Protein AF-A0A450XZC3-F1 (afdb_monomer)

Organism: NCBI:txid2138164

Sequence (70 aa):
MITDTEIRTKGFQVLARHLGNIEAERFVALIQREPFDYTKWRQDMDDDLSVEEISRRAMAERRKNTEQGA

Mean predicted aligned error: 9.3 Å

Structure (mmCIF, N/CA/C/O backbone):
data_AF-A0A450XZC3-F1
#
_entry.id   AF-A0A450XZC3-F1
#
loop_
_atom_site.group_PDB
_atom_site.id
_atom_site.type_symbol
_atom_site.label_atom_id
_atom_site.label_alt_id
_atom_site.label_comp_id
_atom_site.label_asym_id
_atom_site.label_entity_id
_atom_site.label_seq_id
_atom_site.pdbx_PDB_ins_code
_atom_site.Cartn_x
_atom_site.Cartn_y
_atom_site.Cartn_z
_atom_site.occupancy
_atom_site.B_iso_or_equiv
_atom_site.auth_seq_id
_atom_site.auth_comp_id
_atom_site.auth_asym_id
_atom_site.auth_atom_id
_atom_site.pdbx_PDB_model_num
ATOM 1 N N . MET A 1 1 ? -7.666 10.913 13.236 1.00 83.25 1 MET A N 1
ATOM 2 C CA . MET A 1 1 ? -6.665 10.114 12.497 1.00 83.25 1 MET A CA 1
ATOM 3 C C . MET A 1 1 ? -7.172 8.684 12.477 1.00 83.25 1 MET A C 1
ATOM 5 O O . MET A 1 1 ? -7.663 8.243 13.507 1.00 83.25 1 MET A O 1
ATOM 9 N N . ILE A 1 2 ? -7.160 8.017 11.324 1.00 93.81 2 ILE A N 1
ATOM 10 C CA . ILE A 1 2 ? -7.571 6.606 11.232 1.00 93.81 2 ILE A CA 1
ATOM 11 C C . ILE A 1 2 ? -6.543 5.756 11.992 1.00 93.81 2 ILE A C 1
ATOM 13 O O . ILE A 1 2 ? -5.351 6.043 11.912 1.00 93.81 2 ILE A O 1
ATOM 17 N N . THR A 1 3 ? -6.996 4.745 12.732 1.00 97.81 3 THR A N 1
ATOM 18 C CA . THR A 1 3 ? -6.114 3.827 13.467 1.00 97.81 3 THR A CA 1
ATOM 19 C C . THR A 1 3 ? -5.439 2.817 12.540 1.00 97.81 3 THR A C 1
ATOM 21 O O . THR A 1 3 ? -5.958 2.477 11.473 1.00 97.81 3 THR A O 1
ATOM 24 N N . ASP A 1 4 ? -4.318 2.249 12.979 1.00 97.12 4 ASP A N 1
ATOM 25 C CA . ASP A 1 4 ? -3.616 1.214 12.215 1.00 97.12 4 ASP A CA 1
ATOM 26 C C . ASP A 1 4 ? -4.495 -0.020 11.925 1.00 97.12 4 ASP A C 1
ATOM 28 O O . ASP A 1 4 ? -4.335 -0.703 10.912 1.00 97.12 4 ASP A O 1
ATOM 32 N N . THR A 1 5 ? -5.440 -0.333 12.810 1.00 96.56 5 THR A N 1
ATOM 33 C CA . THR A 1 5 ? -6.390 -1.435 12.609 1.00 96.56 5 THR A CA 1
ATOM 34 C C . THR A 1 5 ? -7.406 -1.096 11.525 1.00 96.56 5 THR A C 1
ATOM 36 O O . THR A 1 5 ? -7.692 -1.922 10.655 1.00 96.56 5 THR A O 1
ATOM 39 N N . GLU A 1 6 ? -7.929 0.127 11.532 1.00 97.56 6 GLU A N 1
ATOM 40 C CA . GLU A 1 6 ? -8.893 0.576 10.531 1.00 97.56 6 GLU A CA 1
ATOM 41 C C . GLU A 1 6 ? -8.260 0.687 9.141 1.00 97.56 6 GLU A C 1
ATOM 43 O O . GLU A 1 6 ? -8.880 0.268 8.163 1.00 97.56 6 GLU A O 1
ATOM 48 N N . ILE A 1 7 ? -7.028 1.201 9.031 1.00 97.38 7 ILE A N 1
ATOM 49 C CA . ILE A 1 7 ? -6.337 1.286 7.736 1.00 97.38 7 ILE A CA 1
ATOM 50 C C . ILE A 1 7 ? -6.029 -0.110 7.181 1.00 97.38 7 ILE A C 1
ATOM 52 O O . ILE A 1 7 ? -6.265 -0.352 5.998 1.00 97.38 7 ILE A O 1
ATOM 56 N N . ARG A 1 8 ? -5.609 -1.060 8.032 1.00 94.62 8 ARG A N 1
ATOM 57 C CA . ARG A 1 8 ? -5.388 -2.457 7.624 1.00 94.62 8 ARG A CA 1
ATOM 58 C C . ARG A 1 8 ? -6.680 -3.115 7.158 1.00 94.62 8 ARG A C 1
ATOM 60 O O . ARG A 1 8 ? -6.711 -3.676 6.068 1.00 94.62 8 ARG A O 1
ATOM 67 N N . THR A 1 9 ? -7.757 -2.988 7.932 1.00 96.44 9 THR A N 1
ATOM 68 C CA . THR A 1 9 ? -9.071 -3.554 7.580 1.00 96.44 9 THR A CA 1
ATOM 69 C C . THR A 1 9 ? -9.554 -3.034 6.228 1.00 96.44 9 THR A C 1
ATOM 71 O O . THR A 1 9 ? -9.936 -3.819 5.360 1.00 96.44 9 THR A O 1
ATOM 74 N N . LYS A 1 10 ? -9.483 -1.715 6.012 1.00 97.31 10 LYS A N 1
ATOM 75 C CA . LYS A 1 10 ? -9.856 -1.098 4.731 1.00 97.31 10 LYS A CA 1
ATOM 76 C C . LYS A 1 10 ? -8.961 -1.578 3.587 1.00 97.31 10 LYS A C 1
ATOM 78 O O . LYS A 1 10 ? -9.475 -1.897 2.519 1.00 97.31 10 LYS A O 1
ATOM 83 N N . GLY A 1 11 ? -7.651 -1.678 3.813 1.00 96.44 11 GLY A N 1
ATOM 84 C CA . GLY A 1 11 ? -6.699 -2.188 2.825 1.00 96.44 11 GLY A CA 1
ATOM 85 C C . GLY A 1 11 ? -7.025 -3.614 2.381 1.00 96.44 11 GLY A C 1
ATOM 86 O O . GLY A 1 11 ? -7.143 -3.871 1.185 1.00 96.44 11 GLY A O 1
ATOM 87 N N . PHE A 1 12 ? -7.273 -4.522 3.328 1.00 96.00 12 PHE A N 1
ATOM 88 C CA . PHE A 1 12 ? -7.673 -5.897 3.020 1.00 96.00 12 PHE A CA 1
ATOM 89 C C . PHE A 1 12 ? -8.981 -5.971 2.229 1.00 96.00 12 PHE A C 1
ATOM 91 O O . PHE A 1 12 ? -9.071 -6.738 1.274 1.00 96.00 12 PHE A O 1
ATOM 98 N N . GLN A 1 13 ? -9.980 -5.152 2.573 1.00 96.81 13 GLN A N 1
ATOM 99 C CA . GLN A 1 13 ? -11.243 -5.104 1.830 1.00 96.81 13 GLN A CA 1
ATOM 100 C C . GLN A 1 13 ? -11.051 -4.657 0.377 1.00 96.81 13 GLN A C 1
ATOM 102 O O . GLN A 1 13 ? -11.685 -5.206 -0.524 1.00 96.81 13 GLN A O 1
ATOM 107 N N . VAL A 1 14 ? -10.181 -3.672 0.138 1.00 97.88 14 VAL A N 1
ATOM 108 C CA . VAL A 1 14 ? -9.842 -3.210 -1.215 1.00 97.88 14 VAL A CA 1
ATOM 109 C C . VAL A 1 14 ? -9.129 -4.317 -1.990 1.00 97.88 14 VAL A C 1
ATOM 111 O O . VAL A 1 14 ? -9.536 -4.631 -3.106 1.00 97.88 14 VAL A O 1
ATOM 114 N N . LEU A 1 15 ? -8.124 -4.956 -1.387 1.00 97.31 15 LEU A N 1
ATOM 115 C CA . LEU A 1 15 ? -7.388 -6.050 -2.021 1.00 97.31 15 LEU A CA 1
ATOM 116 C C . LEU A 1 15 ? -8.315 -7.215 -2.383 1.00 97.31 15 LEU A C 1
ATOM 118 O O . LEU A 1 15 ? -8.340 -7.629 -3.537 1.00 97.31 15 LEU A O 1
ATOM 122 N N . ALA A 1 16 ? -9.135 -7.690 -1.443 1.00 96.56 16 ALA A N 1
ATOM 123 C CA . ALA A 1 16 ? -10.061 -8.797 -1.682 1.00 96.56 16 ALA A CA 1
ATOM 124 C C . ALA A 1 16 ? -11.090 -8.473 -2.777 1.00 96.56 16 ALA A C 1
ATOM 126 O O . ALA A 1 16 ? -11.403 -9.329 -3.601 1.00 96.56 16 ALA A O 1
ATOM 127 N N . ARG A 1 17 ? -11.585 -7.227 -2.833 1.00 98.12 17 ARG A N 1
ATOM 128 C CA . ARG A 1 17 ? -12.538 -6.786 -3.864 1.00 98.12 17 ARG A CA 1
ATOM 129 C C . ARG A 1 17 ? -11.939 -6.804 -5.271 1.00 98.12 17 ARG A C 1
ATOM 131 O O . ARG A 1 17 ? -12.654 -7.129 -6.212 1.00 98.12 17 ARG A O 1
ATOM 138 N N . HIS A 1 18 ? -10.679 -6.400 -5.419 1.00 98.06 18 HIS A N 1
ATOM 139 C CA . HIS A 1 18 ? -10.063 -6.208 -6.736 1.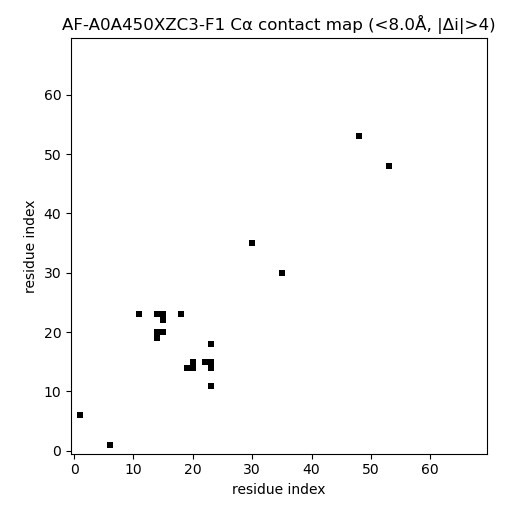00 98.06 18 HIS A CA 1
ATOM 140 C C . HIS A 1 18 ? -9.233 -7.399 -7.213 1.00 98.06 18 HIS A C 1
ATOM 142 O O . HIS A 1 18 ? -9.114 -7.600 -8.417 1.00 98.06 18 HIS A O 1
ATOM 148 N N . LEU A 1 19 ? -8.665 -8.174 -6.291 1.00 97.56 19 LEU A N 1
ATOM 149 C CA . LEU A 1 19 ? -7.792 -9.305 -6.603 1.00 97.56 19 LEU A CA 1
ATOM 150 C C . LEU A 1 19 ? -8.474 -10.657 -6.357 1.00 97.56 19 LEU A C 1
ATOM 152 O O . LEU A 1 19 ? -8.098 -11.639 -6.980 1.00 97.56 19 LEU A O 1
ATOM 156 N N . GLY A 1 20 ? -9.483 -10.711 -5.482 1.00 97.50 20 GLY A N 1
ATOM 157 C CA . GLY A 1 20 ? -9.993 -11.963 -4.923 1.00 97.50 20 GLY A CA 1
ATOM 158 C C . GLY A 1 20 ? -9.206 -12.400 -3.683 1.00 97.50 20 GLY A C 1
ATOM 159 O O . GLY A 1 20 ? -8.153 -11.850 -3.361 1.00 97.50 20 GLY A O 1
ATOM 160 N N . ASN A 1 21 ? -9.740 -13.375 -2.944 1.00 95.31 21 ASN A N 1
ATOM 161 C CA . ASN A 1 21 ? -9.192 -13.756 -1.636 1.00 95.31 21 ASN A CA 1
ATOM 162 C C . ASN A 1 21 ? -7.793 -14.388 -1.739 1.00 95.31 21 ASN A C 1
ATOM 164 O O . ASN A 1 21 ? -6.906 -14.028 -0.970 1.00 95.31 21 ASN A O 1
ATOM 168 N N . ILE A 1 22 ? -7.581 -15.291 -2.702 1.00 97.25 22 ILE A N 1
ATOM 169 C CA . ILE A 1 22 ? -6.318 -16.034 -2.850 1.00 97.25 22 ILE A CA 1
ATOM 170 C C . ILE A 1 22 ? -5.178 -15.075 -3.232 1.00 97.25 22 ILE A C 1
ATOM 172 O O . ILE A 1 22 ? -4.102 -15.076 -2.633 1.00 97.25 22 ILE A O 1
ATOM 176 N N . GLU A 1 23 ? -5.421 -14.205 -4.204 1.00 98.00 23 GLU A N 1
ATOM 177 C CA . GLU A 1 23 ? -4.451 -13.248 -4.722 1.00 98.00 23 GLU A CA 1
ATOM 178 C C . GLU A 1 23 ? -4.172 -12.130 -3.714 1.00 98.00 23 GLU A C 1
ATOM 180 O O . GLU A 1 23 ? -3.028 -11.683 -3.611 1.00 98.00 23 GLU A O 1
ATOM 185 N N . ALA A 1 24 ? -5.172 -11.712 -2.931 1.00 97.25 24 ALA A N 1
ATOM 186 C CA . ALA A 1 24 ? -4.980 -10.767 -1.835 1.00 97.25 24 ALA A CA 1
ATOM 187 C C . ALA A 1 24 ? -4.054 -11.335 -0.746 1.00 97.25 24 ALA A C 1
ATOM 189 O O . ALA A 1 24 ? -3.143 -10.639 -0.292 1.00 97.25 24 ALA A O 1
ATOM 190 N N . GLU A 1 25 ? -4.228 -12.600 -0.355 1.00 95.56 25 GLU A N 1
ATOM 191 C CA . GLU A 1 25 ? -3.327 -13.264 0.595 1.00 95.56 25 GLU A CA 1
ATOM 192 C C . GLU A 1 25 ? -1.905 -13.385 0.035 1.00 95.56 25 GLU A C 1
ATOM 194 O O . GLU A 1 25 ? -0.930 -13.043 0.713 1.00 95.56 25 GLU A O 1
ATOM 199 N N . ARG A 1 26 ? -1.774 -13.789 -1.235 1.00 95.88 26 ARG A N 1
ATOM 200 C CA . ARG A 1 26 ? -0.475 -13.858 -1.915 1.00 95.88 26 ARG A CA 1
ATOM 201 C C . ARG A 1 26 ? 0.206 -12.490 -1.991 1.00 95.88 26 ARG A C 1
ATOM 203 O O . ARG A 1 26 ? 1.413 -12.416 -1.776 1.00 95.88 26 ARG A O 1
ATOM 210 N N . PHE A 1 27 ? -0.538 -11.418 -2.266 1.00 94.44 27 PHE A N 1
ATOM 211 C CA . PHE A 1 27 ? -0.013 -10.051 -2.278 1.00 94.44 27 PHE A CA 1
ATOM 212 C C . PHE A 1 27 ? 0.595 -9.674 -0.923 1.00 94.44 27 PHE A C 1
ATOM 214 O O . PHE A 1 27 ? 1.734 -9.212 -0.866 1.00 94.44 27 PHE A O 1
ATOM 221 N N . VAL A 1 28 ? -0.120 -9.931 0.176 1.00 93.00 28 VAL A N 1
ATOM 222 C CA . VAL A 1 28 ? 0.386 -9.636 1.525 1.00 93.00 28 VAL A CA 1
ATOM 223 C C . VAL A 1 28 ? 1.632 -10.457 1.843 1.00 93.00 28 VAL A C 1
ATOM 225 O O . VAL A 1 28 ? 2.596 -9.912 2.379 1.00 93.00 28 VAL A O 1
ATOM 228 N N . ALA A 1 29 ? 1.659 -11.734 1.456 1.00 93.94 29 ALA A N 1
ATOM 229 C CA . ALA A 1 29 ? 2.841 -12.573 1.621 1.00 93.94 29 ALA A CA 1
ATOM 230 C C . ALA A 1 29 ? 4.056 -12.047 0.830 1.00 93.94 29 ALA A C 1
ATOM 232 O O . ALA A 1 29 ? 5.174 -12.090 1.338 1.00 93.94 29 ALA A O 1
ATOM 233 N N . LEU A 1 30 ? 3.858 -11.530 -0.388 1.00 93.25 30 LEU A N 1
ATOM 234 C CA . LEU A 1 30 ? 4.935 -10.950 -1.200 1.00 93.25 30 LEU A CA 1
ATOM 235 C C . LEU A 1 30 ? 5.492 -9.667 -0.574 1.00 93.25 30 LEU A C 1
ATOM 237 O O . LEU A 1 30 ? 6.703 -9.553 -0.409 1.00 93.25 30 LEU A O 1
ATOM 241 N N . ILE A 1 31 ? 4.615 -8.755 -0.144 1.00 89.25 31 ILE A N 1
ATOM 242 C CA . ILE A 1 31 ? 5.008 -7.498 0.516 1.00 89.25 31 ILE A CA 1
ATOM 243 C C . ILE A 1 31 ? 5.741 -7.745 1.845 1.00 89.25 31 ILE A C 1
ATOM 245 O O . ILE A 1 31 ? 6.582 -6.944 2.240 1.00 89.25 31 ILE A O 1
ATOM 249 N N . GLN A 1 32 ? 5.439 -8.841 2.549 1.00 87.38 32 GLN A N 1
ATOM 250 C CA . GLN A 1 32 ? 6.147 -9.211 3.780 1.00 87.38 32 GLN A CA 1
ATOM 251 C C . GLN A 1 32 ? 7.491 -9.909 3.530 1.00 87.38 32 GLN A C 1
ATOM 253 O O . GLN A 1 32 ? 8.380 -9.820 4.375 1.00 87.38 32 GLN A O 1
ATOM 258 N N . ARG A 1 33 ? 7.642 -10.635 2.413 1.00 90.69 33 ARG A N 1
ATOM 259 C CA . ARG A 1 33 ? 8.869 -11.387 2.092 1.00 90.69 33 ARG A CA 1
ATOM 260 C C . ARG A 1 33 ? 9.965 -10.510 1.509 1.00 90.69 33 ARG A C 1
ATOM 262 O O . ARG A 1 33 ? 11.135 -10.763 1.783 1.00 90.69 33 ARG A O 1
ATOM 269 N N . GLU A 1 34 ? 9.597 -9.529 0.696 1.00 81.88 34 GLU A N 1
ATOM 270 C CA . GLU A 1 34 ? 10.545 -8.682 -0.022 1.00 81.88 34 GLU A CA 1
ATOM 271 C C . GLU A 1 34 ? 10.340 -7.217 0.378 1.00 81.88 34 GLU A C 1
ATOM 273 O O . GLU A 1 34 ? 9.200 -6.746 0.391 1.00 81.88 34 GLU A O 1
ATOM 278 N N . PRO A 1 35 ? 11.411 -6.468 0.707 1.00 80.62 35 PRO A N 1
ATOM 279 C CA . PRO A 1 35 ? 11.289 -5.040 0.951 1.00 80.62 35 PRO A CA 1
ATOM 280 C C . PRO A 1 35 ? 10.798 -4.356 -0.327 1.00 80.62 35 PRO A C 1
ATOM 282 O O . PRO A 1 35 ? 11.492 -4.319 -1.342 1.00 80.62 35 PRO A O 1
ATOM 285 N N . PHE A 1 36 ? 9.579 -3.826 -0.273 1.00 83.44 36 PHE A N 1
ATOM 286 C CA . PHE A 1 36 ? 9.002 -3.076 -1.377 1.00 83.44 36 PHE A CA 1
ATOM 287 C C . PHE A 1 36 ? 9.681 -1.707 -1.489 1.00 83.44 36 PHE A C 1
ATOM 289 O O . PHE A 1 36 ? 9.618 -0.895 -0.562 1.00 83.44 36 PHE A O 1
ATOM 296 N N . ASP A 1 37 ? 10.319 -1.440 -2.627 1.00 88.19 37 ASP A N 1
ATOM 297 C CA . ASP A 1 37 ? 10.945 -0.146 -2.889 1.00 88.19 37 ASP A CA 1
ATOM 298 C C . ASP A 1 37 ? 9.883 0.892 -3.275 1.00 88.19 37 ASP A C 1
ATOM 300 O O . ASP A 1 37 ? 9.504 1.047 -4.440 1.00 88.19 37 ASP A O 1
ATOM 304 N N . TYR A 1 38 ? 9.406 1.617 -2.262 1.00 82.56 38 TYR A N 1
ATOM 305 C CA . TYR A 1 38 ? 8.460 2.715 -2.436 1.00 82.56 38 TYR A CA 1
ATOM 306 C C . TYR A 1 38 ? 8.996 3.812 -3.368 1.00 82.56 38 TYR A C 1
ATOM 308 O O . TYR A 1 38 ? 8.217 4.408 -4.109 1.00 82.56 38 TYR A O 1
ATOM 316 N N . THR A 1 39 ? 10.306 4.079 -3.353 1.00 85.81 39 THR A N 1
ATOM 317 C CA . THR A 1 39 ? 10.908 5.138 -4.176 1.00 85.81 39 THR A CA 1
ATOM 318 C C . THR A 1 39 ? 10.812 4.768 -5.645 1.00 85.81 39 THR A C 1
ATOM 320 O O . THR A 1 39 ? 10.358 5.576 -6.452 1.00 85.81 39 THR A O 1
ATOM 323 N N . LYS A 1 40 ? 11.170 3.525 -5.975 1.00 86.12 40 LYS A N 1
ATOM 324 C CA . LYS A 1 40 ? 11.076 3.012 -7.340 1.00 86.12 40 LYS A CA 1
ATOM 325 C C . LYS A 1 40 ? 9.630 2.977 -7.835 1.00 86.12 40 LYS A C 1
ATOM 327 O O . LYS A 1 40 ? 9.337 3.505 -8.900 1.00 86.12 40 LYS A O 1
ATOM 332 N N . TRP A 1 41 ? 8.710 2.437 -7.035 1.00 85.69 41 TRP A N 1
ATOM 333 C CA . TRP A 1 41 ? 7.288 2.414 -7.395 1.00 85.69 41 TRP A CA 1
ATOM 334 C C . TRP A 1 41 ? 6.711 3.817 -7.625 1.00 85.69 41 TRP A C 1
ATOM 336 O O . TRP A 1 41 ? 5.897 4.014 -8.524 1.00 85.69 41 TRP A O 1
ATOM 346 N N . ARG A 1 42 ? 7.136 4.805 -6.827 1.00 82.00 42 ARG A N 1
ATOM 347 C CA . ARG A 1 42 ? 6.681 6.192 -6.966 1.00 82.00 42 ARG A CA 1
ATOM 348 C C . ARG A 1 42 ? 7.215 6.853 -8.234 1.00 82.00 42 ARG A C 1
ATOM 350 O O . ARG A 1 42 ? 6.460 7.584 -8.862 1.00 82.00 42 ARG A O 1
ATOM 357 N N . GLN A 1 43 ? 8.463 6.575 -8.610 1.00 81.88 43 GLN A N 1
ATOM 358 C CA . GLN A 1 43 ? 9.050 7.051 -9.867 1.00 81.88 43 GLN A CA 1
ATOM 359 C C . GLN A 1 43 ? 8.281 6.521 -11.079 1.00 81.88 43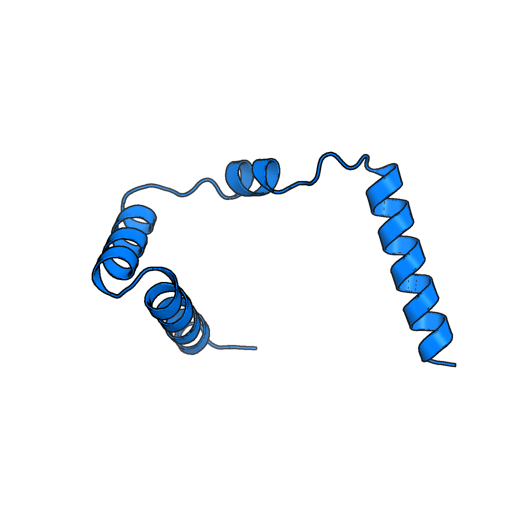 GLN A C 1
ATOM 361 O O . GLN A 1 43 ? 7.975 7.289 -11.982 1.00 81.88 43 GLN A O 1
ATOM 366 N N . ASP A 1 44 ? 7.891 5.244 -11.057 1.00 78.06 44 ASP A N 1
ATOM 367 C CA . ASP A 1 44 ? 7.101 4.628 -12.133 1.00 78.06 44 ASP A CA 1
ATOM 368 C C . ASP A 1 44 ? 5.666 5.200 -12.232 1.00 78.06 44 ASP A C 1
ATOM 370 O O . ASP A 1 44 ? 4.982 5.008 -13.236 1.00 78.06 44 ASP A O 1
ATOM 374 N N . MET A 1 45 ? 5.190 5.882 -11.183 1.00 7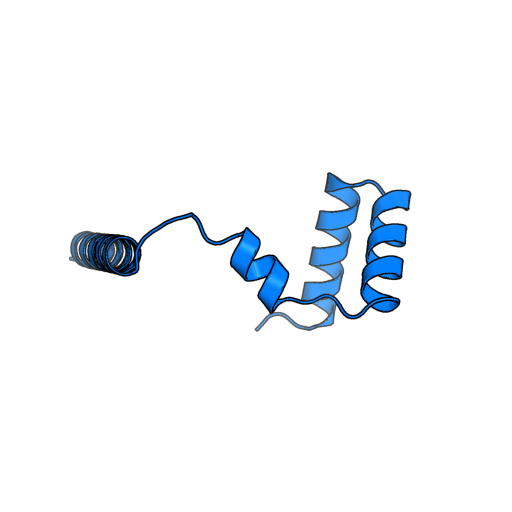2.00 45 MET A N 1
ATOM 375 C CA . MET A 1 45 ? 3.876 6.535 -11.114 1.00 72.00 45 MET A CA 1
ATOM 376 C C . MET A 1 45 ? 3.900 8.029 -11.422 1.00 72.00 45 MET A C 1
ATOM 378 O O . MET A 1 45 ? 2.830 8.648 -11.465 1.00 72.00 45 MET A O 1
ATOM 382 N N . ASP A 1 46 ? 5.077 8.637 -11.532 1.00 68.44 46 ASP A N 1
ATOM 383 C CA . ASP A 1 46 ? 5.142 10.029 -11.929 1.00 68.44 46 ASP A CA 1
ATOM 384 C C . ASP A 1 46 ? 4.829 10.086 -13.422 1.00 68.44 46 ASP A C 1
ATOM 386 O O . ASP A 1 46 ? 5.556 9.564 -14.265 1.00 68.44 46 ASP A O 1
ATOM 390 N N . ASP A 1 47 ? 3.685 10.700 -13.735 1.00 63.00 47 ASP A N 1
ATOM 391 C CA . ASP A 1 47 ? 3.420 11.195 -15.077 1.00 63.00 47 ASP A CA 1
ATOM 392 C C . ASP A 1 47 ? 4.670 11.976 -15.519 1.00 63.00 47 ASP A C 1
ATOM 394 O O . ASP A 1 47 ? 5.255 12.685 -14.699 1.00 63.00 47 ASP A O 1
ATOM 398 N N . ASP A 1 48 ? 5.053 11.867 -16.791 1.00 69.19 48 ASP A N 1
ATOM 399 C CA . ASP A 1 48 ? 6.244 12.463 -17.435 1.00 69.19 48 ASP A CA 1
ATOM 400 C C . ASP A 1 48 ? 6.192 14.019 -17.485 1.00 69.19 48 ASP A C 1
ATOM 402 O O . ASP A 1 48 ? 6.504 14.684 -18.475 1.00 69.19 48 ASP A O 1
ATOM 406 N N . LEU A 1 49 ? 5.676 14.633 -16.423 1.00 74.81 49 LEU A N 1
ATOM 407 C CA . LEU A 1 49 ? 5.391 16.039 -16.250 1.00 74.81 49 LEU A CA 1
ATOM 408 C C . LEU A 1 49 ? 6.653 16.720 -15.753 1.00 74.81 49 LEU A C 1
ATOM 410 O O . LEU A 1 49 ? 7.227 16.374 -14.721 1.00 74.81 49 LEU A O 1
ATOM 414 N N . SER A 1 50 ? 7.043 17.772 -16.461 1.00 82.38 50 SER A N 1
ATOM 415 C CA . SER A 1 50 ? 8.093 18.654 -15.984 1.00 82.38 50 SER A CA 1
ATOM 416 C C . SER A 1 50 ? 7.692 19.313 -14.656 1.00 82.38 50 SER A C 1
ATOM 418 O O . SER A 1 50 ? 6.514 19.517 -14.351 1.00 82.38 50 SER A O 1
ATOM 420 N N . VAL A 1 51 ? 8.691 19.734 -13.878 1.00 80.88 51 VAL A N 1
ATOM 421 C CA . VAL A 1 51 ? 8.482 20.522 -12.649 1.00 80.88 51 VAL A CA 1
ATOM 422 C C . VAL A 1 51 ? 7.629 21.771 -12.919 1.00 80.88 51 VAL A C 1
ATOM 424 O O . VAL A 1 51 ? 6.813 22.164 -12.085 1.00 80.88 51 VAL A O 1
ATOM 427 N N . GLU A 1 52 ? 7.777 22.377 -14.099 1.00 86.62 52 GLU A N 1
ATOM 428 C CA . GLU A 1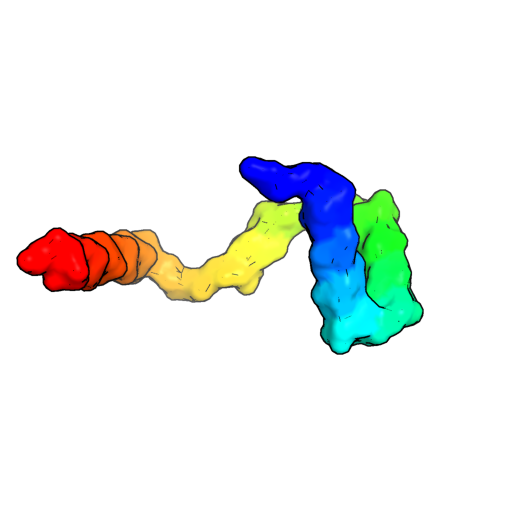 52 ? 6.969 23.517 -14.536 1.00 86.62 52 GLU A CA 1
ATOM 429 C C . GLU A 1 52 ? 5.487 23.147 -14.690 1.00 86.62 52 GLU A C 1
ATOM 431 O O . GLU A 1 52 ? 4.616 23.881 -14.223 1.00 86.62 52 GLU A O 1
ATOM 436 N N . GLU A 1 53 ? 5.190 21.988 -15.277 1.00 85.31 53 GLU A N 1
ATOM 437 C CA . GLU A 1 53 ? 3.828 21.483 -15.442 1.00 85.31 53 GLU A CA 1
ATOM 438 C C . GLU A 1 53 ? 3.170 21.182 -14.091 1.00 85.31 53 GLU A C 1
ATOM 440 O O . GLU A 1 53 ? 2.030 21.585 -13.846 1.00 85.31 53 GLU A O 1
ATOM 445 N N . ILE A 1 54 ? 3.913 20.544 -13.182 1.00 87.00 54 ILE A N 1
ATOM 446 C CA . ILE A 1 54 ? 3.469 20.281 -11.808 1.00 87.00 54 ILE A CA 1
ATOM 447 C C . ILE A 1 54 ? 3.164 21.604 -11.092 1.00 87.00 54 ILE A C 1
ATOM 449 O O . ILE A 1 54 ? 2.093 21.761 -10.500 1.00 87.00 54 ILE A O 1
ATOM 453 N N . SER A 1 55 ? 4.068 22.583 -11.195 1.00 89.88 55 SER A N 1
ATOM 454 C CA 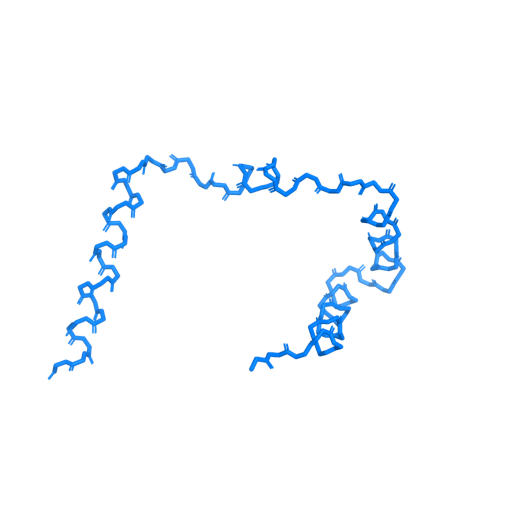. SER A 1 55 ? 3.897 23.917 -10.610 1.00 89.88 55 SER A CA 1
ATOM 455 C C . SER A 1 55 ? 2.665 24.632 -11.174 1.00 89.88 55 SER A C 1
ATOM 457 O O . SER A 1 55 ? 1.838 25.155 -10.421 1.00 89.88 55 SER A O 1
ATOM 459 N N . ARG A 1 56 ? 2.474 24.594 -12.499 1.00 91.75 56 ARG A N 1
ATOM 460 C CA . ARG A 1 56 ? 1.323 25.211 -13.166 1.00 91.75 56 ARG A CA 1
ATOM 461 C C . ARG A 1 56 ? 0.005 24.585 -12.717 1.00 91.75 56 ARG A C 1
ATOM 463 O O . ARG A 1 56 ? -0.936 25.319 -12.413 1.00 91.75 56 ARG A O 1
ATOM 470 N N . ARG A 1 57 ? -0.064 23.253 -12.628 1.00 89.31 57 ARG A N 1
ATOM 471 C CA . ARG A 1 57 ? -1.248 22.528 -12.134 1.00 89.31 57 ARG A CA 1
ATOM 472 C C . ARG A 1 57 ? -1.550 22.877 -10.678 1.00 89.31 57 ARG A C 1
ATOM 474 O O . ARG A 1 57 ? -2.688 23.215 -10.363 1.00 89.31 57 ARG A O 1
ATOM 481 N N . ALA A 1 58 ? -0.536 22.896 -9.814 1.00 89.81 58 ALA A N 1
ATOM 482 C CA . ALA A 1 58 ? -0.700 23.281 -8.413 1.00 89.81 58 ALA A CA 1
ATOM 483 C C . ALA A 1 58 ? -1.227 24.723 -8.260 1.00 89.81 58 ALA A C 1
ATOM 485 O O . ALA A 1 58 ? -2.106 24.989 -7.437 1.00 89.81 58 ALA A O 1
ATOM 486 N N . MET A 1 59 ? -0.732 25.655 -9.081 1.00 93.31 59 MET A N 1
ATOM 487 C CA . MET A 1 59 ? -1.205 27.044 -9.100 1.00 93.31 59 MET A CA 1
ATOM 488 C C . MET A 1 59 ? -2.642 27.171 -9.617 1.00 93.31 59 MET A C 1
ATOM 490 O O . MET A 1 59 ? -3.411 27.964 -9.073 1.00 93.31 59 MET A O 1
ATOM 494 N N . ALA A 1 60 ? -3.021 26.392 -10.633 1.00 91.56 60 ALA A N 1
ATOM 495 C CA . ALA A 1 60 ? -4.389 26.362 -11.144 1.00 91.56 6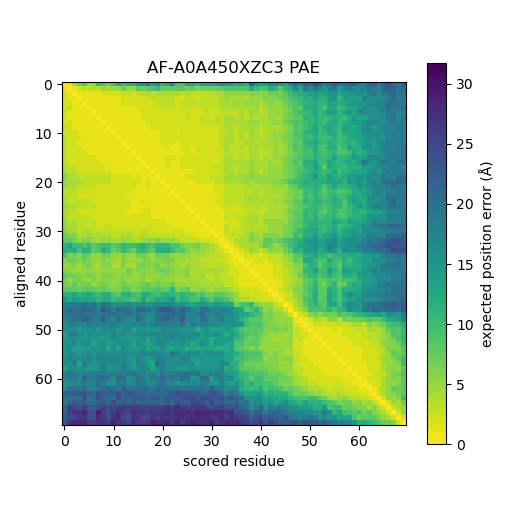0 ALA A CA 1
ATOM 496 C C . ALA A 1 60 ? -5.385 25.861 -10.083 1.00 91.56 60 ALA A C 1
ATOM 498 O O . ALA A 1 60 ? -6.420 26.490 -9.873 1.00 91.56 60 ALA A O 1
ATOM 499 N N . GLU A 1 61 ? -5.047 24.791 -9.360 1.00 89.38 61 GLU A N 1
ATOM 500 C CA . GLU A 1 61 ? -5.885 24.261 -8.275 1.00 89.38 61 GLU A CA 1
ATOM 501 C C . GLU A 1 6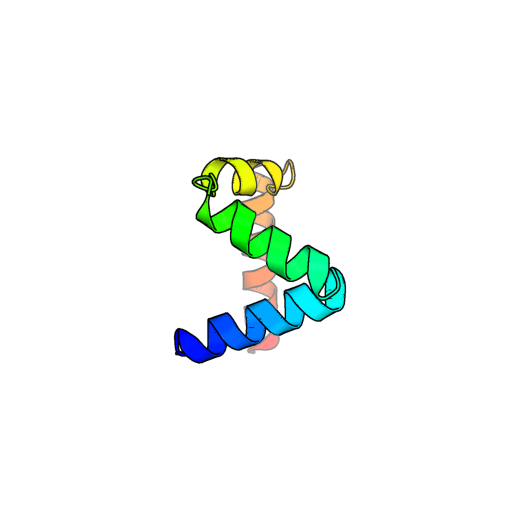1 ? -6.012 25.244 -7.101 1.00 89.38 61 GLU A C 1
ATOM 503 O O . GLU A 1 61 ? -7.105 25.443 -6.568 1.00 89.38 61 GLU A O 1
ATOM 508 N N . ARG A 1 62 ? -4.935 25.959 -6.742 1.00 87.50 62 ARG A N 1
ATOM 509 C CA . ARG A 1 62 ? -5.015 27.050 -5.753 1.00 87.50 62 ARG A CA 1
ATOM 510 C C . ARG A 1 62 ? -5.980 28.162 -6.171 1.00 87.50 62 ARG A C 1
ATOM 512 O O . ARG A 1 62 ? -6.730 28.648 -5.327 1.00 87.50 62 ARG A O 1
ATOM 519 N N . ARG A 1 63 ? -5.968 28.576 -7.444 1.00 85.00 63 ARG A N 1
ATOM 520 C CA . ARG A 1 63 ? -6.860 29.641 -7.940 1.00 85.00 63 ARG A CA 1
ATOM 521 C C . ARG A 1 63 ? -8.325 29.220 -7.890 1.00 85.00 63 ARG A C 1
ATOM 523 O O . ARG A 1 63 ? -9.123 29.957 -7.324 1.00 85.00 63 ARG A O 1
ATOM 530 N N . LYS A 1 64 ? -8.654 28.009 -8.352 1.00 81.06 64 LYS A N 1
ATOM 531 C CA . LYS A 1 64 ? -10.022 27.462 -8.274 1.00 81.06 64 LYS A CA 1
ATOM 532 C C . LYS A 1 64 ? -10.565 27.442 -6.844 1.00 81.06 64 LYS A C 1
ATOM 534 O O . LYS A 1 64 ? -11.687 27.873 -6.611 1.00 81.06 64 LYS A O 1
ATOM 539 N N . ASN A 1 65 ? -9.753 27.006 -5.881 1.00 75.19 65 ASN A N 1
ATOM 540 C CA . ASN A 1 65 ? -10.148 26.999 -4.468 1.00 75.19 65 ASN A CA 1
ATOM 541 C C . ASN A 1 65 ? -10.339 28.409 -3.889 1.00 75.19 65 ASN A C 1
ATOM 543 O O . ASN A 1 65 ? -11.100 28.582 -2.944 1.00 75.19 65 ASN A O 1
ATOM 547 N N . THR A 1 66 ? -9.659 29.414 -4.444 1.00 72.19 66 THR A N 1
ATOM 548 C CA . THR A 1 66 ? -9.811 30.815 -4.020 1.00 72.19 66 THR A CA 1
ATOM 549 C C . THR A 1 66 ? -11.082 31.438 -4.609 1.00 72.19 66 THR A C 1
ATOM 551 O O . THR A 1 66 ? -11.743 32.219 -3.938 1.00 72.19 66 THR A O 1
ATOM 554 N N . GLU A 1 67 ? -11.456 31.059 -5.834 1.00 60.84 67 GLU A N 1
ATOM 555 C CA . GLU A 1 67 ? -12.664 31.533 -6.528 1.00 60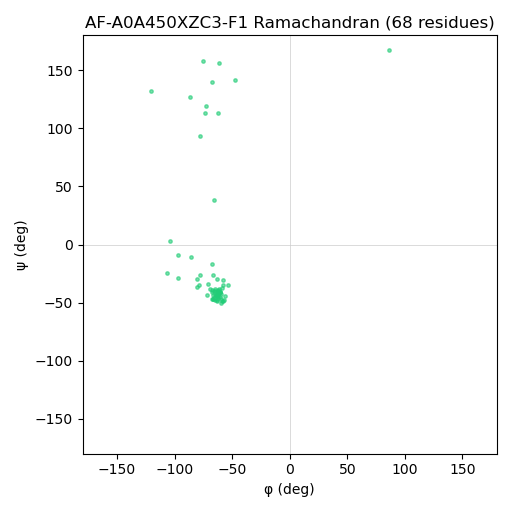.84 67 GLU A CA 1
ATOM 556 C C . GLU A 1 67 ? -13.955 30.859 -6.035 1.00 60.84 67 GLU A C 1
ATOM 558 O O . GLU A 1 67 ? -15.021 31.452 -6.121 1.00 6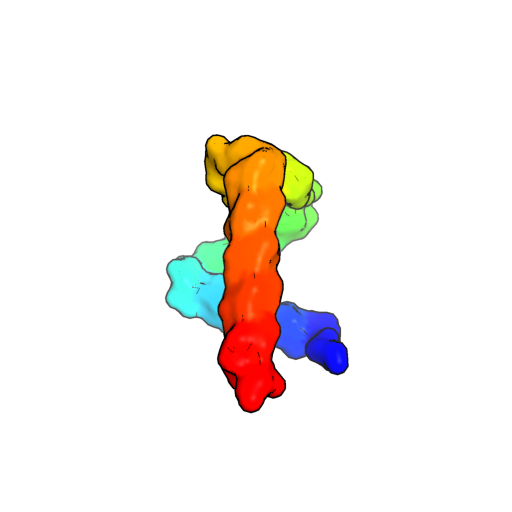0.84 67 GLU A O 1
ATOM 563 N N . GLN A 1 68 ? -13.878 29.637 -5.500 1.00 57.88 68 GLN A N 1
ATOM 564 C CA . GLN A 1 68 ? -15.027 28.930 -4.911 1.00 57.88 68 GLN A CA 1
ATOM 565 C C . GLN A 1 68 ? -15.283 29.288 -3.436 1.00 57.88 68 GLN A C 1
ATOM 567 O O . GLN A 1 68 ? -16.306 28.891 -2.880 1.00 57.88 68 GLN A O 1
ATOM 572 N N . GLY A 1 69 ? -14.348 29.993 -2.792 1.00 55.97 69 GLY A N 1
ATOM 573 C CA . GLY A 1 69 ? -14.437 30.426 -1.394 1.00 55.97 69 GLY A CA 1
ATOM 574 C C . GLY A 1 69 ? -14.776 31.909 -1.196 1.00 55.97 69 GLY A C 1
ATOM 575 O O . GLY A 1 69 ? -14.784 32.355 -0.049 1.00 55.97 69 GLY A O 1
ATOM 576 N N . ALA A 1 70 ? -15.016 32.656 -2.278 1.00 47.91 70 ALA A N 1
ATOM 577 C CA . ALA A 1 70 ? -15.436 34.061 -2.289 1.00 47.91 70 ALA A CA 1
ATOM 578 C C . ALA A 1 70 ? -16.877 34.181 -2.802 1.00 47.91 70 ALA A C 1
ATOM 580 O O . ALA A 1 70 ? -17.600 35.065 -2.290 1.00 47.91 70 ALA A O 1
#

Foldseek 3Di:
DDDPVRVVVVLLVVLCVPPNDVVSVVVVVVCVVDPDDPVVVVVVVDDPDDPVRVVVVVVVVVVVVVVVVD

Radius of gyration: 18.41 Å; Cα contacts (8 Å, |Δi|>4): 11; chains: 1; bounding box: 27×50×31 Å

pLDDT: mean 87.0, std 11.39, range [47.91, 98.12]

Solvent-accessible surface area (backbone atoms only — not comparable to full-atom values): 4201 Å² total; per-residue (Å²): 131,86,47,76,65,56,53,49,54,53,48,53,54,52,37,32,72,76,59,32,66,70,51,30,52,51,49,53,53,48,59,72,74,41,90,75,58,62,68,61,57,48,57,76,64,52,70,96,63,50,72,65,54,54,50,51,52,54,53,51,55,53,49,53,58,53,67,76,71,110

Nearest PDB structures (foldseek):
  5f92-assembly1_C  TM=4.559E-01  e=3.180E+00  Mycobacterium tuberculosis CDC1551

Secondary structure (DSSP, 8-state):
---HHHHHHHHHHHHHHHH-HHHHHHHHHHHHHS---HHHHHHHTS-S--HHHHHHHHHHHHHHHHHS--